Protein AF-A0A8B0STL9-F1 (afdb_monomer)

pLDDT: mean 75.71, std 19.75, range [30.77, 94.44]

Organism: Klebsiella pneumoniae (NCBI:txid573)

Foldseek 3Di:
DPPLVVLLVVVVVLVPDDPVQRAQEEEEEQDPVVQVSSVVSVGNYDYLVVVVVVCVVCVVVVHHDDRPRYDYDYDPVSVVSVVVVPVPDDPPPPPPDPDDDDDD

Structure (mmCIF, N/CA/C/O backbone):
data_AF-A0A8B0STL9-F1
#
_entry.id   AF-A0A8B0STL9-F1
#
loop_
_atom_site.group_PDB
_atom_site.id
_atom_site.type_symbol
_atom_site.label_atom_id
_atom_site.label_alt_id
_atom_site.label_comp_id
_atom_site.label_asym_id
_atom_site.label_entity_id
_atom_site.label_seq_id
_atom_site.pdbx_PDB_ins_code
_atom_site.Cartn_x
_atom_site.Cartn_y
_atom_site.Cartn_z
_atom_site.occupancy
_atom_site.B_iso_or_equiv
_atom_site.auth_seq_id
_atom_site.auth_comp_id
_atom_site.auth_asym_id
_atom_site.auth_atom_id
_atom_site.pdbx_PDB_model_num
ATOM 1 N N . MET A 1 1 ? 17.625 -6.386 -9.546 1.00 50.59 1 MET A N 1
ATOM 2 C CA . MET A 1 1 ? 16.624 -6.671 -10.598 1.00 50.59 1 MET A CA 1
ATOM 3 C C . MET A 1 1 ? 15.680 -7.740 -10.052 1.00 50.59 1 MET A C 1
ATOM 5 O O . MET A 1 1 ? 16.153 -8.837 -9.814 1.00 50.59 1 MET A O 1
ATOM 9 N N . GLY A 1 2 ? 14.420 -7.430 -9.715 1.00 60.22 2 GLY A N 1
ATOM 10 C CA . GLY A 1 2 ? 13.486 -8.451 -9.191 1.00 60.22 2 GLY A CA 1
ATOM 11 C C . GLY A 1 2 ? 12.233 -7.915 -8.487 1.00 60.22 2 GLY A C 1
ATOM 12 O O . GLY A 1 2 ? 11.130 -8.351 -8.804 1.00 60.22 2 GLY A O 1
ATOM 13 N N . LYS A 1 3 ? 12.377 -6.912 -7.605 1.00 69.00 3 LYS A N 1
ATOM 14 C CA . LYS A 1 3 ? 11.265 -6.371 -6.792 1.00 69.00 3 LYS A CA 1
ATOM 15 C C . LYS A 1 3 ? 10.128 -5.779 -7.643 1.00 69.00 3 LYS A C 1
ATOM 17 O O . LYS A 1 3 ? 8.965 -6.098 -7.426 1.00 69.00 3 LYS A O 1
ATOM 22 N 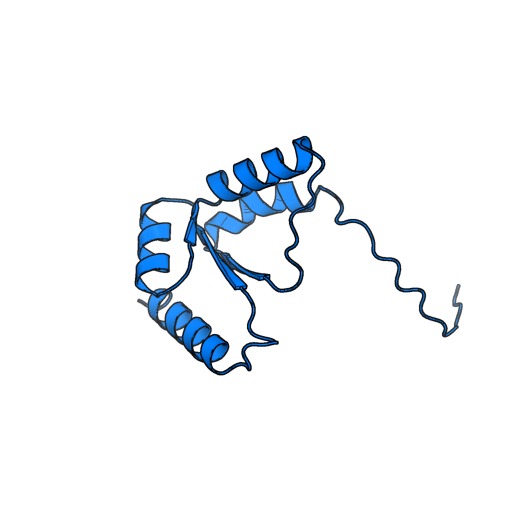N . THR A 1 4 ? 10.445 -4.991 -8.674 1.00 68.44 4 THR A N 1
ATOM 23 C CA . THR A 1 4 ? 9.435 -4.383 -9.565 1.00 68.44 4 THR A CA 1
ATOM 24 C C . THR A 1 4 ? 8.664 -5.423 -10.384 1.00 68.44 4 THR A C 1
ATOM 26 O O . THR A 1 4 ? 7.464 -5.277 -10.596 1.00 68.44 4 THR A O 1
ATOM 29 N N . THR A 1 5 ? 9.328 -6.496 -10.824 1.00 71.81 5 THR A N 1
ATOM 30 C CA . THR A 1 5 ? 8.689 -7.589 -11.576 1.00 71.81 5 THR A CA 1
ATOM 31 C C . THR A 1 5 ? 7.745 -8.391 -10.683 1.00 71.81 5 THR A C 1
ATOM 33 O O . THR A 1 5 ? 6.620 -8.679 -11.083 1.00 71.81 5 THR A O 1
ATOM 36 N N . GLN A 1 6 ? 8.166 -8.687 -9.451 1.00 75.38 6 GLN A N 1
ATOM 37 C CA . GLN A 1 6 ? 7.317 -9.339 -8.451 1.00 75.38 6 GLN A CA 1
ATOM 38 C C . GLN A 1 6 ? 6.098 -8.478 -8.107 1.00 75.38 6 GLN A C 1
ATOM 40 O O . GLN A 1 6 ? 4.982 -8.987 -8.060 1.00 75.38 6 GLN A O 1
ATOM 45 N N . LEU A 1 7 ? 6.288 -7.165 -7.956 1.00 78.38 7 LEU A N 1
ATOM 46 C CA . LEU A 1 7 ? 5.207 -6.235 -7.648 1.00 78.38 7 LEU A CA 1
ATOM 47 C C . LEU A 1 7 ? 4.139 -6.211 -8.750 1.00 78.38 7 LEU A C 1
ATOM 49 O O . LEU A 1 7 ? 2.949 -6.324 -8.468 1.00 78.38 7 LEU A O 1
ATOM 53 N N . ARG A 1 8 ? 4.563 -6.151 -10.018 1.00 80.38 8 ARG A N 1
ATOM 54 C CA . ARG A 1 8 ? 3.647 -6.210 -11.168 1.00 80.38 8 ARG A CA 1
ATOM 55 C C . ARG A 1 8 ? 2.905 -7.542 -11.256 1.00 80.38 8 ARG A C 1
ATOM 57 O O . ARG A 1 8 ? 1.722 -7.545 -11.591 1.00 80.38 8 ARG A O 1
ATOM 64 N N . ALA A 1 9 ? 3.568 -8.656 -10.944 1.00 83.00 9 ALA A N 1
ATOM 65 C CA . ALA A 1 9 ? 2.931 -9.970 -10.924 1.00 83.00 9 ALA A CA 1
ATOM 66 C C . ALA A 1 9 ? 1.836 -10.050 -9.848 1.00 83.00 9 ALA A C 1
ATOM 68 O O . ALA A 1 9 ? 0.734 -10.510 -10.135 1.00 83.00 9 ALA A O 1
ATOM 69 N N . VAL A 1 10 ? 2.100 -9.524 -8.646 1.00 84.31 10 VAL A N 1
ATOM 70 C CA . VAL A 1 10 ? 1.106 -9.449 -7.562 1.00 84.31 10 VAL A CA 1
ATOM 71 C C . VAL A 1 10 ? -0.086 -8.582 -7.971 1.00 84.31 10 VAL A C 1
ATOM 73 O O . VAL A 1 10 ? -1.226 -9.020 -7.844 1.00 84.31 10 VAL A O 1
ATOM 76 N N . MET A 1 11 ? 0.154 -7.394 -8.534 1.00 87.75 11 MET A N 1
ATOM 77 C CA . MET A 1 11 ? -0.929 -6.520 -9.004 1.00 87.75 11 MET A CA 1
ATOM 78 C C . MET A 1 11 ? -1.768 -7.166 -10.112 1.00 87.75 11 MET A C 1
ATOM 80 O O . MET A 1 11 ? -2.990 -7.035 -10.114 1.00 87.75 11 MET A O 1
ATOM 84 N N . SER A 1 12 ? -1.124 -7.908 -11.014 1.00 85.25 12 SER A N 1
ATOM 85 C CA . SER A 1 12 ? -1.812 -8.644 -12.080 1.00 85.25 12 SER A CA 1
ATOM 86 C C . SER A 1 12 ? -2.640 -9.807 -11.533 1.00 85.25 12 SER A C 1
ATOM 88 O O . SER A 1 12 ? -3.727 -10.065 -12.024 1.00 85.25 12 SER A O 1
ATOM 90 N N . ALA A 1 13 ? -2.171 -10.503 -10.496 1.00 86.56 13 ALA A N 1
ATOM 91 C CA . ALA A 1 13 ? -2.959 -11.553 -9.854 1.00 86.56 13 ALA A CA 1
ATOM 92 C C . ALA A 1 13 ? -4.200 -10.982 -9.147 1.00 86.56 13 ALA A C 1
ATOM 94 O O . ALA A 1 13 ? -5.275 -11.573 -9.197 1.00 86.56 13 ALA A O 1
ATOM 95 N N . ILE A 1 14 ? -4.071 -9.806 -8.527 1.00 88.25 14 ILE A N 1
ATOM 96 C CA . ILE A 1 14 ? -5.174 -9.128 -7.835 1.00 88.25 14 ILE A CA 1
ATOM 97 C C . ILE A 1 14 ? -6.240 -8.636 -8.818 1.00 88.25 14 ILE A C 1
ATOM 99 O O . ILE A 1 14 ? -7.429 -8.709 -8.511 1.00 88.25 14 ILE A O 1
ATOM 103 N N . SER A 1 15 ? -5.853 -8.166 -10.008 1.00 85.94 15 SER A N 1
ATOM 104 C CA . SER A 1 15 ? -6.823 -7.708 -11.010 1.00 85.94 15 SER A CA 1
ATOM 105 C C . SER A 1 15 ? -7.701 -8.835 -11.565 1.00 85.94 15 SER A C 1
ATOM 107 O O . SER A 1 15 ? -8.810 -8.557 -12.017 1.00 85.94 15 SER A O 1
ATOM 109 N N . LEU A 1 16 ? -7.256 -10.093 -11.472 1.00 90.50 16 LEU A N 1
ATOM 110 C CA . LEU A 1 16 ? -8.038 -11.273 -11.860 1.00 90.50 16 LEU A CA 1
ATOM 111 C C . LEU A 1 16 ? -9.130 -11.642 -10.844 1.00 90.50 16 LEU A C 1
ATOM 113 O O . LEU A 1 16 ? -10.003 -12.447 -11.164 1.00 90.50 16 LEU A O 1
ATOM 117 N N . LEU A 1 17 ? -9.095 -11.082 -9.630 1.00 89.12 17 LEU A N 1
ATOM 118 C CA . LEU A 1 17 ? -10.141 -11.311 -8.635 1.00 89.12 17 LEU A CA 1
ATOM 119 C C . LEU A 1 17 ? -11.440 -10.577 -9.025 1.00 89.12 17 LEU A C 1
ATOM 121 O O . LEU A 1 17 ? -11.365 -9.460 -9.562 1.00 89.12 17 LEU A O 1
ATOM 125 N N . PRO A 1 18 ? -12.617 -11.158 -8.707 1.00 91.75 18 PRO A N 1
ATOM 126 C CA . PRO A 1 18 ? -13.901 -10.465 -8.794 1.00 91.75 18 PRO A CA 1
ATOM 127 C C . PRO A 1 18 ? -13.865 -9.145 -8.029 1.00 91.75 18 PRO A C 1
ATOM 129 O O . PRO A 1 18 ? -13.264 -9.079 -6.950 1.00 91.75 18 PRO A O 1
ATOM 132 N N . GLU A 1 19 ? -14.509 -8.108 -8.564 1.00 87.88 19 GLU A N 1
ATOM 133 C CA . GLU A 1 19 ? -14.443 -6.754 -7.999 1.00 87.88 19 GLU A CA 1
ATOM 134 C C . GLU A 1 19 ? -14.914 -6.711 -6.544 1.00 87.88 19 GLU A C 1
ATOM 136 O O . GLU A 1 19 ? -14.316 -6.019 -5.724 1.00 87.88 19 GLU A O 1
ATOM 141 N N . GLU A 1 20 ? -15.909 -7.529 -6.200 1.00 87.94 20 GLU A N 1
ATOM 142 C CA . GLU A 1 20 ? -16.505 -7.629 -4.865 1.00 87.94 20 GLU A CA 1
ATOM 143 C C . GLU A 1 20 ? -15.523 -8.161 -3.813 1.00 87.94 20 GLU A C 1
ATOM 145 O O . GLU A 1 20 ? -15.695 -7.935 -2.617 1.00 87.94 20 GLU A O 1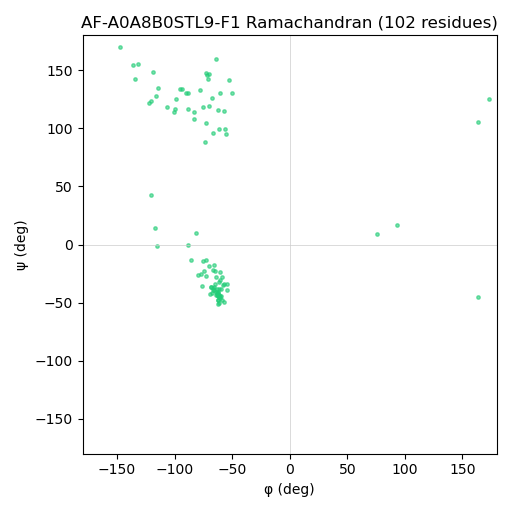
ATOM 150 N N . THR A 1 21 ? -14.494 -8.883 -4.257 1.00 87.94 21 THR A N 1
ATOM 151 C CA . THR A 1 21 ? -13.478 -9.513 -3.398 1.00 87.94 21 THR A CA 1
ATOM 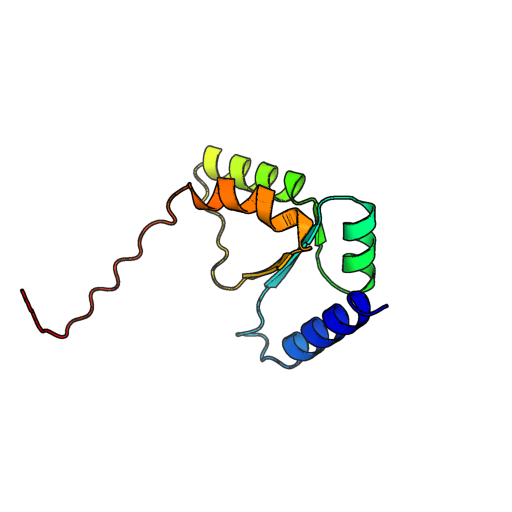152 C C . THR A 1 21 ? -12.088 -8.927 -3.601 1.00 87.94 21 THR A C 1
ATOM 154 O O . THR A 1 21 ? -11.139 -9.343 -2.936 1.00 87.94 21 THR A O 1
ATOM 157 N N . ARG A 1 22 ? -11.945 -7.968 -4.523 1.00 92.00 22 ARG A N 1
ATOM 158 C CA . ARG A 1 22 ? -10.655 -7.381 -4.859 1.00 92.00 22 ARG A CA 1
ATOM 159 C C . ARG A 1 22 ? -10.182 -6.529 -3.675 1.00 92.00 22 ARG A C 1
ATOM 161 O O . ARG A 1 22 ? -10.873 -5.579 -3.298 1.00 92.00 22 ARG A O 1
ATOM 168 N N . PRO A 1 23 ? -9.027 -6.838 -3.062 1.00 92.06 23 PRO A N 1
ATOM 169 C CA . PRO A 1 23 ? -8.514 -6.036 -1.968 1.00 92.06 23 PRO A CA 1
ATOM 170 C C . PRO A 1 23 ? -8.048 -4.678 -2.478 1.00 92.06 23 PRO A C 1
ATOM 172 O O . PRO A 1 23 ? -7.472 -4.554 -3.563 1.00 92.06 23 PRO A O 1
ATOM 175 N N . ARG A 1 24 ? -8.214 -3.654 -1.643 1.00 90.56 24 ARG A N 1
ATOM 176 C CA . ARG A 1 24 ? -7.497 -2.396 -1.826 1.00 90.56 24 ARG A CA 1
ATOM 177 C C . ARG A 1 24 ? -6.015 -2.652 -1.574 1.00 90.56 24 ARG A C 1
ATOM 179 O O . ARG A 1 24 ? -5.655 -3.136 -0.506 1.00 90.56 24 ARG A O 1
ATOM 186 N N . VAL A 1 25 ? -5.152 -2.297 -2.518 1.00 91.94 25 VAL A N 1
ATOM 187 C CA . VAL A 1 25 ? -3.702 -2.459 -2.354 1.00 91.94 25 VAL A CA 1
ATOM 188 C C . VAL A 1 25 ? -3.076 -1.133 -1.944 1.00 91.94 25 VAL A C 1
ATOM 190 O O . VAL A 1 25 ? -3.251 -0.144 -2.649 1.00 91.94 25 VAL A O 1
ATOM 193 N N . ILE A 1 26 ? -2.343 -1.115 -0.828 1.00 92.12 26 ILE A N 1
ATOM 194 C CA . ILE A 1 26 ? -1.612 0.066 -0.346 1.00 92.12 26 ILE A CA 1
ATOM 195 C C . ILE A 1 26 ? -0.127 -0.269 -0.207 1.00 92.12 26 ILE A C 1
ATOM 197 O O . ILE A 1 26 ? 0.252 -1.162 0.550 1.00 92.12 26 ILE A O 1
ATOM 201 N N . GLY A 1 27 ? 0.726 0.469 -0.913 1.00 92.31 27 GLY A N 1
ATOM 202 C CA . GLY A 1 27 ? 2.178 0.380 -0.798 1.00 92.31 27 GLY A CA 1
ATOM 203 C C . GLY A 1 27 ? 2.734 1.302 0.286 1.00 92.31 27 GLY A C 1
ATOM 204 O O . GLY A 1 27 ? 2.434 2.495 0.296 1.00 92.31 27 GLY A O 1
ATOM 205 N N . LEU A 1 28 ? 3.577 0.776 1.173 1.00 92.25 28 LEU A N 1
ATOM 206 C CA . LEU A 1 28 ? 4.294 1.552 2.183 1.00 92.25 28 LEU A CA 1
ATOM 207 C C . LEU A 1 28 ? 5.800 1.377 1.999 1.00 92.25 28 LEU A C 1
ATOM 209 O O . LEU A 1 28 ? 6.329 0.263 2.019 1.00 92.25 28 LEU A O 1
ATOM 213 N N . ALA A 1 29 ? 6.480 2.504 1.822 1.00 90.44 29 ALA A N 1
ATOM 214 C CA . ALA A 1 29 ? 7.915 2.551 1.599 1.00 90.44 29 ALA A CA 1
ATOM 215 C C . ALA A 1 29 ? 8.586 3.594 2.509 1.00 90.44 29 ALA A C 1
ATOM 217 O O . ALA A 1 29 ? 7.949 4.573 2.910 1.00 90.44 29 ALA A O 1
ATOM 218 N N . PRO A 1 30 ? 9.885 3.451 2.827 1.00 88.00 30 PRO A N 1
ATOM 219 C CA . PRO A 1 30 ? 10.557 4.359 3.759 1.00 88.00 30 PRO A CA 1
ATOM 220 C C . PRO A 1 30 ? 10.852 5.737 3.144 1.00 88.00 30 PRO A C 1
ATOM 222 O O . PRO A 1 30 ? 11.044 6.708 3.870 1.00 88.00 30 PRO A O 1
ATOM 225 N N . THR A 1 31 ? 10.923 5.839 1.810 1.00 89.25 31 THR A N 1
ATOM 226 C CA . THR A 1 31 ? 11.378 7.042 1.098 1.00 89.25 31 THR A CA 1
ATOM 227 C C . THR A 1 31 ? 10.492 7.369 -0.096 1.00 89.25 31 THR A C 1
ATOM 229 O O . THR A 1 31 ? 9.916 6.478 -0.716 1.00 89.25 31 THR A O 1
ATOM 232 N N . HIS A 1 32 ? 10.453 8.647 -0.484 1.00 92.31 32 HIS A N 1
ATOM 233 C CA . HIS A 1 32 ? 9.744 9.110 -1.683 1.00 92.31 32 HIS A CA 1
ATOM 234 C C . HIS A 1 32 ? 10.222 8.423 -2.968 1.00 92.31 32 HIS A C 1
ATOM 236 O O . HIS A 1 32 ? 9.420 8.154 -3.856 1.00 92.31 32 HIS A O 1
ATOM 242 N N . ARG A 1 33 ? 11.516 8.088 -3.057 1.00 90.69 33 ARG A N 1
ATOM 243 C CA . ARG A 1 33 ? 12.058 7.343 -4.199 1.00 90.69 33 ARG A CA 1
ATOM 244 C C . ARG A 1 33 ? 11.427 5.954 -4.303 1.00 90.69 33 ARG A C 1
ATOM 246 O O . ARG A 1 33 ? 10.919 5.603 -5.361 1.00 90.69 33 ARG A O 1
ATOM 253 N N . ALA A 1 34 ? 11.426 5.194 -3.209 1.00 87.62 34 ALA A N 1
ATOM 254 C CA . ALA A 1 34 ? 10.827 3.861 -3.181 1.00 87.62 34 ALA A CA 1
ATOM 255 C C . ALA A 1 34 ? 9.300 3.913 -3.386 1.00 87.62 34 ALA A C 1
ATOM 257 O O . ALA A 1 34 ? 8.746 3.059 -4.073 1.00 87.62 34 ALA A O 1
ATOM 258 N N . VAL A 1 35 ? 8.628 4.960 -2.888 1.00 92.06 35 VAL A N 1
ATOM 259 C CA . VAL A 1 35 ? 7.221 5.242 -3.229 1.00 92.06 35 VAL A CA 1
ATOM 260 C C . VAL A 1 35 ? 7.043 5.392 -4.742 1.00 92.06 35 VAL A C 1
ATOM 262 O O . VAL A 1 35 ? 6.182 4.730 -5.314 1.00 92.06 35 VAL A O 1
ATOM 265 N N . GLY A 1 36 ? 7.879 6.200 -5.401 1.00 92.50 36 GLY A N 1
ATOM 266 C CA . GLY A 1 36 ? 7.834 6.380 -6.854 1.00 92.50 36 GLY A CA 1
ATOM 267 C C . GLY A 1 36 ? 8.057 5.075 -7.627 1.00 92.50 36 GLY A C 1
ATOM 268 O O . GLY A 1 36 ? 7.373 4.812 -8.615 1.00 92.50 36 GLY A O 1
ATOM 269 N N . GLU A 1 37 ? 8.949 4.206 -7.147 1.00 89.44 37 GLU A N 1
ATOM 270 C CA . GLU A 1 37 ? 9.166 2.878 -7.733 1.00 89.44 37 GLU A CA 1
ATOM 271 C C . GLU A 1 37 ? 7.909 1.996 -7.630 1.00 89.44 37 GLU A C 1
ATOM 273 O O . GLU A 1 37 ? 7.517 1.371 -8.618 1.00 89.44 37 GLU A O 1
ATOM 278 N N . MET A 1 38 ? 7.223 1.991 -6.483 1.00 89.81 38 MET A N 1
ATOM 279 C CA . MET A 1 38 ? 5.969 1.247 -6.302 1.00 89.81 38 MET A CA 1
ATOM 280 C C . MET A 1 38 ? 4.821 1.814 -7.148 1.00 89.81 38 MET A C 1
ATOM 282 O O . MET A 1 38 ? 4.086 1.054 -7.781 1.00 89.81 38 MET A O 1
ATOM 286 N N . GLN A 1 39 ? 4.703 3.141 -7.226 1.00 92.44 39 GLN A N 1
ATOM 287 C CA . GLN A 1 39 ? 3.708 3.817 -8.065 1.00 92.44 39 GLN A CA 1
ATOM 288 C C . GLN A 1 39 ? 3.923 3.510 -9.548 1.00 92.44 39 GLN A C 1
ATOM 290 O O . GLN A 1 39 ? 2.970 3.206 -10.261 1.00 92.44 39 GLN A O 1
ATOM 295 N N . SER A 1 40 ? 5.179 3.479 -10.008 1.00 89.69 40 SER A N 1
ATOM 296 C CA . SER A 1 40 ? 5.507 3.095 -11.388 1.00 89.69 40 SER A CA 1
ATOM 297 C C . SER A 1 40 ? 5.073 1.662 -11.737 1.00 89.69 40 SER A C 1
ATOM 299 O O . SER A 1 40 ? 4.854 1.338 -12.908 1.00 89.69 40 SER A O 1
ATOM 301 N N . ALA A 1 41 ? 4.926 0.797 -10.727 1.00 86.62 41 ALA A N 1
ATOM 302 C CA . ALA A 1 41 ? 4.427 -0.568 -10.860 1.00 86.62 41 ALA A CA 1
ATOM 303 C C . ALA A 1 41 ? 2.895 -0.684 -10.746 1.00 86.62 41 ALA A C 1
ATOM 305 O O . ALA A 1 41 ? 2.376 -1.790 -10.889 1.00 86.62 41 ALA A O 1
ATOM 306 N N . GLY A 1 42 ? 2.181 0.428 -10.536 1.00 88.19 42 GLY A N 1
ATOM 307 C CA . GLY A 1 42 ? 0.718 0.479 -10.457 1.00 88.19 42 GLY A CA 1
ATOM 308 C C . GLY A 1 42 ? 0.141 0.360 -9.045 1.00 88.19 42 GLY A C 1
ATOM 309 O O . GLY A 1 42 ? -1.041 0.067 -8.905 1.00 88.19 42 GLY A O 1
ATOM 310 N N . VAL A 1 43 ? 0.949 0.557 -7.999 1.00 90.38 43 VAL A N 1
ATOM 311 C CA . VAL A 1 43 ? 0.497 0.491 -6.600 1.00 90.38 43 VAL A CA 1
ATOM 312 C C . VAL A 1 43 ? 0.158 1.889 -6.073 1.00 90.38 43 VAL A C 1
ATOM 314 O O . VAL A 1 43 ? 0.966 2.806 -6.219 1.00 90.38 43 VAL A O 1
ATOM 317 N N . ASP A 1 44 ? -0.986 2.049 -5.394 1.00 92.94 44 ASP A N 1
ATOM 318 C CA . ASP A 1 44 ? -1.266 3.234 -4.560 1.00 92.94 44 ASP A CA 1
ATOM 319 C C . ASP A 1 44 ? -0.303 3.227 -3.367 1.00 92.94 44 ASP A C 1
ATOM 321 O O . ASP A 1 44 ? -0.517 2.512 -2.388 1.00 92.94 44 ASP A O 1
ATOM 325 N N . ALA A 1 45 ? 0.810 3.954 -3.479 1.00 93.25 45 ALA A N 1
ATOM 326 C CA . ALA A 1 45 ? 1.879 3.935 -2.488 1.00 93.25 45 ALA A CA 1
ATOM 327 C C . ALA A 1 45 ? 2.123 5.301 -1.842 1.00 93.25 45 ALA A C 1
ATOM 329 O O . ALA A 1 45 ? 1.980 6.349 -2.477 1.00 93.25 45 ALA A O 1
ATOM 330 N N . ARG A 1 46 ? 2.550 5.272 -0.576 1.00 94.44 46 ARG A N 1
ATOM 331 C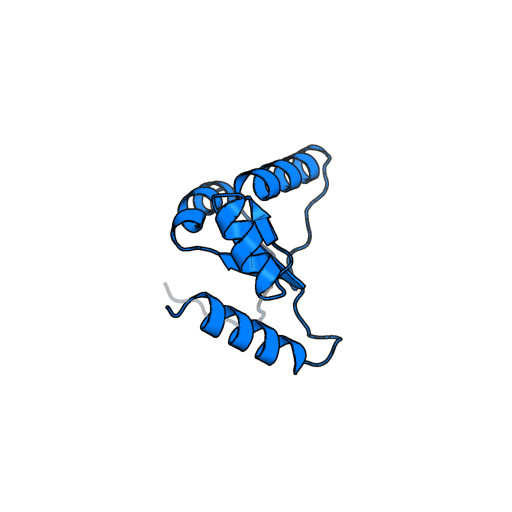 CA . ARG A 1 46 ? 2.928 6.442 0.232 1.00 94.44 46 ARG A CA 1
ATOM 332 C C . ARG A 1 46 ? 4.044 6.097 1.214 1.00 94.44 46 ARG A C 1
ATOM 334 O O . ARG A 1 46 ? 4.395 4.930 1.389 1.00 94.44 46 ARG A O 1
ATOM 341 N N . THR A 1 47 ? 4.623 7.108 1.861 1.00 92.94 47 THR A N 1
ATOM 342 C CA . THR A 1 47 ? 5.667 6.836 2.856 1.00 92.94 47 THR A CA 1
ATOM 343 C C . THR A 1 47 ? 5.058 6.209 4.106 1.00 92.94 47 THR A C 1
ATOM 345 O O . THR A 1 47 ? 3.981 6.623 4.543 1.00 92.94 47 THR A O 1
ATOM 348 N N . THR A 1 48 ? 5.757 5.255 4.725 1.00 91.12 48 THR A N 1
ATOM 349 C CA . THR A 1 48 ? 5.312 4.614 5.976 1.00 91.12 48 THR A CA 1
ATOM 350 C C . THR A 1 48 ? 5.022 5.656 7.062 1.00 91.12 48 THR A C 1
ATOM 352 O O . THR A 1 48 ? 4.016 5.559 7.757 1.00 91.12 48 THR A O 1
ATOM 355 N N . ALA A 1 49 ? 5.840 6.711 7.147 1.00 89.50 49 ALA A N 1
ATOM 356 C CA . ALA A 1 49 ? 5.641 7.814 8.087 1.00 89.50 49 ALA A CA 1
ATOM 357 C C . ALA A 1 49 ? 4.328 8.581 7.843 1.00 89.50 49 ALA A C 1
ATOM 359 O O . ALA A 1 49 ? 3.575 8.800 8.789 1.00 89.50 49 ALA A O 1
ATOM 360 N N 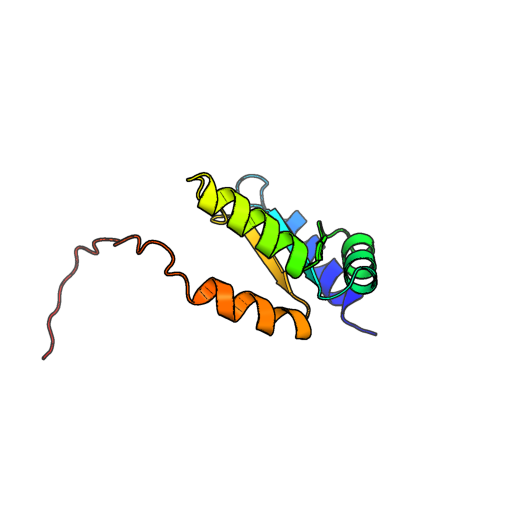. SER A 1 50 ? 4.029 8.949 6.589 1.00 91.62 50 SER A N 1
ATOM 361 C CA . SER A 1 50 ? 2.779 9.656 6.258 1.00 91.62 50 SER A CA 1
ATOM 362 C C . SER A 1 50 ? 1.544 8.815 6.577 1.00 91.62 50 SER A C 1
ATOM 364 O O . SER A 1 50 ? 0.614 9.301 7.209 1.00 91.62 50 SER A O 1
ATOM 366 N N . PHE A 1 51 ? 1.570 7.521 6.244 1.00 92.19 51 PHE A N 1
ATOM 367 C CA . PHE A 1 51 ? 0.465 6.612 6.537 1.00 92.19 51 PHE A CA 1
ATOM 368 C C . PHE A 1 51 ? 0.187 6.493 8.039 1.00 92.19 51 PHE A C 1
ATOM 370 O O . PHE A 1 51 ? -0.967 6.565 8.465 1.00 92.19 51 PHE A O 1
ATOM 377 N N . LEU A 1 52 ? 1.238 6.319 8.845 1.00 90.00 52 LEU A N 1
ATOM 378 C CA . LEU A 1 52 ? 1.107 6.234 10.298 1.00 90.00 52 LEU A CA 1
ATOM 379 C C . LEU A 1 52 ? 0.579 7.545 10.883 1.00 90.00 52 LEU A C 1
ATOM 381 O O . LEU A 1 52 ? -0.292 7.509 11.750 1.00 90.00 52 LEU A O 1
ATOM 385 N N . HIS A 1 53 ? 1.059 8.687 10.387 1.00 90.31 53 HIS A N 1
ATOM 386 C CA . HIS A 1 53 ? 0.588 10.000 10.817 1.00 90.31 53 HIS A CA 1
ATOM 387 C C . HIS A 1 53 ? -0.909 10.192 10.531 1.00 90.31 53 HIS A C 1
ATOM 389 O O . HIS A 1 53 ? -1.670 10.493 11.451 1.00 90.31 53 HIS A O 1
ATOM 395 N N . ASP A 1 54 ? -1.351 9.924 9.300 1.00 90.06 54 ASP A N 1
ATOM 396 C CA . ASP A 1 54 ? -2.759 10.030 8.899 1.00 90.06 54 ASP A CA 1
ATOM 397 C C . ASP A 1 54 ? -3.651 9.095 9.732 1.00 90.06 54 ASP A C 1
ATOM 399 O O . ASP A 1 54 ? -4.697 9.492 10.246 1.00 90.06 54 ASP A O 1
ATOM 403 N N . THR A 1 55 ? -3.209 7.849 9.928 1.00 87.44 55 THR A N 1
ATOM 404 C CA . THR A 1 55 ? -3.930 6.836 10.717 1.00 87.44 55 THR A CA 1
ATOM 405 C C . THR A 1 55 ? -4.065 7.264 12.182 1.00 87.44 55 THR A C 1
ATOM 407 O O . THR A 1 55 ? -5.134 7.112 12.776 1.00 87.44 55 THR A O 1
ATOM 410 N N . GLN A 1 56 ? -3.011 7.838 12.770 1.00 87.31 56 GLN A N 1
ATOM 411 C CA . GLN A 1 56 ? -3.044 8.369 14.136 1.00 87.31 56 GLN A CA 1
ATOM 412 C C . GLN A 1 56 ? -3.982 9.571 14.267 1.00 87.31 56 GLN A C 1
ATOM 414 O O . GLN A 1 56 ? -4.682 9.681 15.273 1.00 87.31 56 GLN A O 1
ATOM 419 N N . LEU A 1 57 ? -4.024 10.461 13.270 1.00 90.00 57 LEU A N 1
ATOM 420 C CA . LEU A 1 57 ? -4.965 11.583 13.256 1.00 90.00 57 LEU A CA 1
ATOM 421 C C . LEU A 1 57 ? -6.418 11.093 13.236 1.00 90.00 57 LEU A C 1
ATOM 423 O O . LEU A 1 57 ? -7.231 11.583 14.018 1.00 90.00 57 LEU A O 1
ATOM 427 N N . LEU A 1 58 ? -6.733 10.087 12.414 1.00 86.81 58 LEU A N 1
ATOM 428 C CA . LEU A 1 58 ? -8.067 9.475 12.376 1.00 86.81 58 LEU A CA 1
ATOM 429 C C . LEU A 1 58 ? -8.453 8.896 13.745 1.00 86.81 58 LEU A C 1
ATOM 431 O O . LEU A 1 58 ? -9.522 9.218 14.261 1.00 86.81 58 LEU A O 1
ATOM 435 N N . GLN A 1 59 ? -7.550 8.140 14.379 1.00 84.81 59 GLN A N 1
ATOM 436 C CA . GLN A 1 59 ? -7.780 7.572 15.714 1.00 84.81 59 GLN A CA 1
ATOM 437 C C . GLN A 1 59 ? -8.001 8.647 16.784 1.00 84.81 59 GLN A C 1
ATOM 439 O O . GLN A 1 59 ? -8.921 8.528 17.592 1.00 84.81 59 GLN A O 1
ATOM 444 N N . ARG A 1 60 ? -7.202 9.723 16.776 1.00 87.38 60 ARG A N 1
ATOM 445 C CA . ARG A 1 60 ? -7.371 10.861 17.700 1.00 87.38 60 ARG A CA 1
ATOM 446 C C . ARG A 1 60 ? -8.715 11.560 17.523 1.00 87.38 60 ARG A C 1
ATOM 448 O O . ARG A 1 60 ? -9.289 12.019 18.504 1.00 87.38 60 ARG A O 1
ATOM 455 N N . ASN A 1 61 ? -9.233 11.584 16.301 1.00 90.88 61 ASN A N 1
ATOM 456 C CA . ASN A 1 61 ? -10.547 12.134 15.983 1.00 90.88 61 ASN A CA 1
ATOM 457 C C . ASN A 1 61 ? -11.697 11.147 16.272 1.00 90.88 61 ASN A C 1
ATOM 459 O O . ASN A 1 61 ? -12.829 11.388 15.858 1.00 90.88 61 ASN A O 1
ATOM 463 N N . GLY A 1 62 ? -11.425 10.026 16.952 1.00 90.38 62 GLY A N 1
ATOM 464 C CA . GLY A 1 62 ? -12.416 9.000 17.286 1.00 90.38 62 GLY A CA 1
ATOM 465 C C . GLY A 1 62 ? -12.813 8.100 16.113 1.00 90.38 62 GLY A C 1
ATOM 466 O O . GLY A 1 62 ? -13.748 7.312 16.237 1.00 90.38 62 GLY A O 1
ATOM 467 N N . GLN A 1 63 ? -12.122 8.193 14.974 1.00 88.88 63 GLN A N 1
ATOM 468 C CA . GLN A 1 63 ? -12.369 7.354 13.806 1.00 88.88 63 GLN A CA 1
ATOM 469 C C . GLN A 1 63 ? -11.450 6.133 13.839 1.00 88.88 63 GLN A C 1
ATOM 471 O O . GLN A 1 63 ? -10.247 6.245 14.060 1.00 88.88 63 GLN A O 1
ATOM 476 N N . THR A 1 64 ? -12.003 4.949 13.587 1.00 84.44 64 THR A N 1
ATOM 477 C CA . THR A 1 64 ? -11.197 3.735 13.404 1.00 84.44 64 THR A CA 1
ATOM 478 C C . THR A 1 64 ? -11.076 3.462 11.910 1.00 84.44 64 THR A C 1
ATOM 480 O O . THR A 1 64 ? -12.097 3.185 11.279 1.00 84.44 64 THR A O 1
ATOM 483 N N . PRO A 1 65 ? -9.871 3.550 11.326 1.00 84.25 65 PRO A N 1
ATOM 484 C CA . PRO A 1 65 ? -9.673 3.219 9.922 1.00 84.25 65 PRO A CA 1
ATOM 485 C C . PRO A 1 65 ? -10.048 1.755 9.657 1.00 84.25 65 PRO A C 1
ATOM 487 O O . PRO A 1 65 ? -9.605 0.860 10.379 1.00 84.25 65 PRO A O 1
ATOM 490 N N . ASP A 1 66 ? -10.864 1.510 8.632 1.00 86.12 66 ASP A N 1
ATOM 491 C CA . ASP A 1 66 ? -11.223 0.155 8.211 1.00 86.12 66 ASP A CA 1
ATOM 492 C C . ASP A 1 66 ? -10.205 -0.373 7.194 1.00 86.12 66 ASP A C 1
ATOM 494 O O . ASP A 1 66 ? -10.057 0.163 6.094 1.00 86.12 66 ASP A O 1
ATOM 498 N N . PHE A 1 67 ? -9.509 -1.442 7.576 1.00 87.25 67 PHE A N 1
ATOM 499 C CA . PHE A 1 67 ? -8.527 -2.136 6.742 1.00 87.25 67 PHE A CA 1
ATOM 500 C C . PHE A 1 67 ? -8.927 -3.588 6.436 1.00 87.25 67 PHE A C 1
ATOM 502 O O . PHE A 1 67 ? -8.096 -4.370 5.980 1.00 87.25 67 PHE A O 1
ATOM 509 N N . SER A 1 68 ? -10.186 -3.970 6.677 1.00 85.19 68 SER A N 1
ATOM 510 C CA . SER A 1 68 ? -10.663 -5.359 6.579 1.00 85.19 68 SER A CA 1
ATOM 511 C C . SER A 1 68 ? -10.493 -6.004 5.196 1.00 85.19 68 SER A C 1
ATOM 513 O O . SER A 1 68 ? -10.297 -7.214 5.119 1.00 85.19 68 SER A O 1
ATOM 515 N N . ASN A 1 69 ? -10.502 -5.209 4.121 1.00 90.19 69 ASN A N 1
ATOM 516 C CA . ASN A 1 69 ? -10.218 -5.647 2.750 1.00 90.19 69 ASN A CA 1
ATOM 517 C C . ASN A 1 69 ? -9.013 -4.897 2.145 1.00 90.19 69 ASN A C 1
ATOM 519 O O . ASN A 1 69 ? -9.061 -4.412 1.014 1.00 90.19 69 ASN A O 1
ATOM 523 N N . THR A 1 70 ? -7.947 -4.717 2.933 1.00 89.75 70 THR A N 1
ATOM 524 C CA . THR A 1 70 ? -6.721 -4.032 2.494 1.00 89.75 70 THR A CA 1
ATOM 525 C C . THR A 1 70 ? -5.522 -4.974 2.498 1.00 89.75 70 THR A C 1
ATOM 527 O O . THR A 1 70 ? -5.207 -5.589 3.514 1.00 89.75 70 THR A O 1
ATOM 530 N N . LEU A 1 71 ? -4.815 -5.040 1.370 1.00 90.19 71 LEU A N 1
ATOM 531 C CA . LEU A 1 71 ? -3.512 -5.682 1.251 1.00 90.19 71 LEU A CA 1
ATOM 532 C C . LEU A 1 71 ? -2.413 -4.619 1.311 1.00 90.19 71 LEU A C 1
ATOM 534 O O . LEU A 1 71 ? -2.306 -3.769 0.426 1.00 90.19 71 LEU A O 1
ATOM 538 N N . PHE A 1 72 ? -1.568 -4.695 2.337 1.00 89.56 72 PHE A N 1
ATOM 539 C CA . PHE A 1 72 ? -0.397 -3.833 2.455 1.00 89.56 72 PHE A CA 1
ATOM 540 C C . PHE A 1 72 ? 0.824 -4.469 1.794 1.00 89.56 72 PHE A C 1
ATOM 542 O O . PHE A 1 72 ? 1.164 -5.618 2.069 1.00 89.56 72 PHE A O 1
ATOM 549 N N . LEU A 1 73 ? 1.507 -3.696 0.953 1.00 87.94 73 LEU A N 1
ATOM 550 C CA . LEU A 1 73 ? 2.782 -4.060 0.344 1.00 87.94 73 LEU A CA 1
ATOM 551 C C . LEU A 1 73 ? 3.881 -3.241 1.012 1.00 87.94 73 LEU A C 1
ATOM 553 O O . LEU A 1 73 ? 3.853 -2.015 0.960 1.00 87.94 73 LEU A O 1
ATOM 557 N N . LEU A 1 74 ? 4.829 -3.914 1.658 1.00 84.50 74 LEU A N 1
ATOM 558 C CA . LEU A 1 74 ? 5.878 -3.278 2.452 1.00 84.50 74 LEU A CA 1
ATOM 559 C C . LEU A 1 74 ? 7.238 -3.530 1.808 1.00 84.50 74 LEU A C 1
ATOM 561 O O . LEU A 1 74 ? 7.548 -4.669 1.459 1.0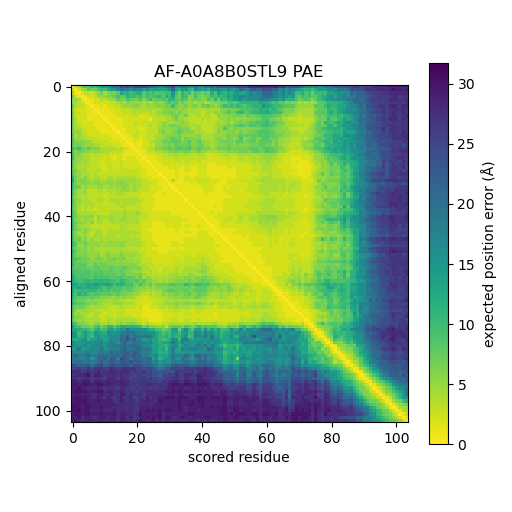0 84.50 74 LEU A O 1
ATOM 565 N N . ASP A 1 75 ? 8.075 -2.499 1.707 1.00 74.50 75 ASP A N 1
ATOM 566 C CA . ASP A 1 75 ? 9.515 -2.733 1.554 1.00 74.50 75 ASP A CA 1
ATOM 567 C C . ASP A 1 75 ? 10.104 -3.224 2.891 1.00 74.50 75 ASP A C 1
ATOM 569 O O . ASP A 1 75 ? 9.634 -2.829 3.958 1.00 74.50 75 ASP A O 1
ATOM 573 N N . GLU A 1 76 ? 11.130 -4.079 2.857 1.00 64.38 76 GLU A N 1
ATOM 574 C CA . GLU A 1 76 ? 11.673 -4.790 4.036 1.00 64.38 76 GLU A CA 1
ATOM 575 C C . GLU A 1 76 ? 12.073 -3.836 5.177 1.00 64.38 76 GLU A C 1
ATOM 577 O O . GLU A 1 76 ? 11.870 -4.125 6.355 1.00 64.38 76 GLU A O 1
ATOM 582 N N . SER A 1 77 ? 12.562 -2.648 4.821 1.00 60.81 77 SER A N 1
ATOM 583 C CA . SER A 1 77 ? 12.927 -1.566 5.743 1.00 60.81 77 SER A CA 1
ATOM 584 C C . SER A 1 77 ? 11.729 -0.885 6.431 1.00 60.81 77 SER A C 1
ATOM 586 O O . SER A 1 77 ? 11.889 -0.238 7.465 1.00 60.81 77 SER A O 1
ATOM 588 N N . SER A 1 78 ? 10.515 -1.038 5.893 1.00 57.91 78 SER A N 1
ATOM 589 C CA . SER A 1 78 ? 9.278 -0.425 6.402 1.00 57.91 78 SER A CA 1
ATOM 590 C C . SER A 1 78 ? 8.585 -1.238 7.497 1.00 57.91 78 SER A C 1
ATOM 592 O O . SER A 1 78 ? 7.721 -0.698 8.188 1.00 57.91 78 SER A O 1
ATOM 594 N N . MET A 1 79 ? 8.970 -2.503 7.711 1.00 58.47 79 MET A N 1
ATOM 595 C CA . MET A 1 79 ? 8.388 -3.347 8.767 1.00 58.47 79 MET A CA 1
ATOM 596 C C . MET A 1 79 ? 8.669 -2.824 10.184 1.00 58.47 79 MET A C 1
ATOM 598 O O . MET A 1 79 ? 7.859 -3.032 11.085 1.00 58.47 79 MET A O 1
ATOM 602 N N . VAL A 1 80 ? 9.777 -2.102 10.383 1.00 58.31 80 VAL A N 1
ATOM 603 C CA . VAL A 1 80 ? 10.168 -1.570 11.701 1.00 58.31 80 VAL A CA 1
ATOM 604 C C . VAL A 1 80 ? 9.185 -0.501 12.192 1.00 58.31 80 VAL A C 1
ATOM 606 O O . VAL A 1 80 ? 8.814 -0.507 13.359 1.00 58.31 80 VAL A O 1
ATOM 609 N N . GLY A 1 81 ? 8.686 0.367 11.303 1.00 56.53 81 GLY A N 1
ATOM 610 C CA . GLY A 1 81 ? 7.726 1.416 11.674 1.00 56.53 81 GLY A CA 1
ATOM 611 C C . GLY A 1 81 ? 6.314 0.898 11.979 1.00 56.53 81 GLY A C 1
ATOM 612 O O . GLY A 1 81 ? 5.587 1.503 12.761 1.00 56.53 81 GLY A O 1
ATOM 613 N N . LEU A 1 82 ? 5.918 -0.239 11.396 1.00 56.84 82 LEU A N 1
ATOM 614 C CA . LEU A 1 82 ? 4.604 -0.860 11.623 1.00 56.84 82 LEU A CA 1
ATOM 615 C C . LEU A 1 82 ? 4.530 -1.659 12.931 1.00 56.84 82 LEU A C 1
ATOM 617 O O . LEU A 1 82 ? 3.447 -1.776 13.506 1.00 56.84 82 LEU A O 1
ATOM 621 N N . ALA A 1 83 ? 5.662 -2.164 13.432 1.00 58.34 83 ALA A N 1
ATOM 622 C CA . ALA A 1 83 ? 5.725 -2.895 14.698 1.00 58.34 83 ALA A CA 1
ATOM 623 C C . ALA A 1 83 ? 5.265 -2.044 15.897 1.00 58.34 83 ALA A C 1
ATOM 625 O O . ALA A 1 83 ? 4.670 -2.570 16.838 1.00 58.34 83 ALA A O 1
ATOM 626 N N . ASP A 1 84 ? 5.471 -0.726 15.848 1.00 55.56 84 ASP A N 1
ATOM 627 C CA . ASP A 1 84 ? 5.004 0.184 16.896 1.00 55.56 84 ASP A CA 1
ATOM 628 C C . ASP A 1 84 ? 3.497 0.477 16.811 1.00 55.56 84 ASP A C 1
ATOM 630 O O . ASP A 1 84 ? 2.865 0.706 17.841 1.00 55.56 84 ASP A O 1
ATOM 634 N N . MET A 1 85 ? 2.880 0.369 15.627 1.00 55.91 85 MET A N 1
ATOM 635 C CA . MET A 1 85 ? 1.419 0.441 15.474 1.00 55.91 85 MET A CA 1
ATOM 636 C C . MET A 1 85 ? 0.733 -0.855 15.927 1.00 55.91 85 MET A C 1
ATOM 638 O O . MET A 1 85 ? -0.332 -0.800 16.537 1.00 55.91 85 MET A O 1
ATOM 642 N N . ALA A 1 86 ? 1.356 -2.015 15.691 1.00 54.00 86 ALA A N 1
ATOM 643 C CA . ALA A 1 86 ? 0.844 -3.322 16.117 1.00 54.00 86 ALA A CA 1
ATOM 644 C C . ALA A 1 86 ? 0.801 -3.504 17.648 1.00 54.00 86 ALA A C 1
ATOM 646 O O . ALA A 1 86 ? 0.082 -4.368 18.146 1.00 54.00 86 ALA A O 1
ATOM 647 N N . LYS A 1 87 ? 1.536 -2.677 18.408 1.00 49.12 87 LYS A N 1
ATOM 648 C CA . LYS A 1 87 ? 1.432 -2.612 19.876 1.00 49.12 87 LYS A CA 1
ATOM 649 C C . LYS A 1 87 ? 0.139 -1.943 20.355 1.00 49.12 87 LYS A C 1
ATOM 651 O O . LYS A 1 87 ? -0.191 -2.067 21.531 1.00 49.12 87 LYS A O 1
ATOM 656 N N . SER A 1 88 ? -0.597 -1.264 19.471 1.00 39.56 88 SER A N 1
ATOM 657 C CA . SER A 1 88 ? -1.959 -0.822 19.757 1.00 39.56 88 SER A CA 1
ATOM 658 C C . SER A 1 88 ? -2.915 -1.987 19.476 1.00 39.56 88 SER A C 1
ATOM 660 O O . SER A 1 88 ? -3.004 -2.430 18.327 1.00 39.56 88 SER A O 1
ATOM 662 N N . PRO A 1 89 ? -3.590 -2.547 20.496 1.00 37.06 89 PRO A N 1
ATOM 663 C CA . PRO A 1 89 ? -4.400 -3.741 20.323 1.00 37.06 89 PRO A CA 1
ATOM 664 C C . PRO A 1 89 ? -5.543 -3.450 19.349 1.00 37.06 89 PRO A C 1
ATOM 666 O O . PRO A 1 89 ? -6.437 -2.653 19.632 1.00 37.06 89 PRO A O 1
ATOM 669 N N . LEU A 1 90 ? -5.526 -4.130 18.198 1.00 43.81 90 LEU A N 1
ATOM 670 C CA . LEU A 1 90 ? -6.708 -4.269 17.353 1.00 43.81 90 LEU A CA 1
ATOM 671 C C . LEU A 1 90 ? -7.864 -4.739 18.250 1.00 43.81 90 LEU A C 1
ATOM 673 O O . LEU A 1 90 ? -7.676 -5.699 19.005 1.00 43.81 90 LEU A O 1
ATOM 677 N N . PRO A 1 91 ? -9.046 -4.098 18.206 1.00 40.09 91 PRO A N 1
ATOM 678 C CA . PRO A 1 91 ? -10.161 -4.495 19.047 1.00 40.09 91 PRO A CA 1
ATOM 679 C C . PRO A 1 91 ? -10.478 -5.966 18.786 1.00 40.09 91 PRO A C 1
ATOM 681 O O . PRO A 1 91 ? -10.860 -6.363 17.684 1.00 40.09 91 PRO A O 1
ATOM 684 N N . HIS A 1 92 ? -10.271 -6.786 19.816 1.00 40.91 92 HIS A N 1
ATOM 685 C CA . HIS A 1 92 ? -10.530 -8.215 19.796 1.00 40.91 92 HIS A CA 1
ATOM 686 C C . HIS A 1 92 ? -11.990 -8.461 19.413 1.00 40.91 92 HIS A C 1
ATOM 688 O O . HIS A 1 92 ? -12.896 -8.394 20.245 1.00 40.91 92 HIS A O 1
ATOM 694 N N . ARG A 1 93 ? -12.242 -8.794 18.147 1.00 40.81 93 ARG A N 1
ATOM 695 C CA . ARG A 1 93 ? -13.545 -9.298 17.728 1.00 40.81 93 ARG A CA 1
ATOM 696 C C . ARG A 1 93 ? -13.656 -10.731 18.249 1.00 40.81 93 ARG A C 1
ATOM 698 O O . ARG A 1 93 ? -13.268 -11.678 17.571 1.00 40.81 93 ARG A O 1
ATOM 705 N N . ARG A 1 94 ? -14.149 -10.892 19.485 1.00 36.31 94 ARG A N 1
ATOM 706 C CA . ARG A 1 94 ? -14.537 -12.191 20.058 1.00 36.31 94 ARG A CA 1
ATOM 707 C C . ARG A 1 94 ? -15.554 -12.845 19.120 1.00 36.31 94 ARG A C 1
ATOM 709 O O . ARG A 1 94 ? -16.754 -12.601 19.219 1.00 36.31 94 ARG A O 1
ATOM 716 N N . ARG A 1 95 ? -15.093 -13.710 18.216 1.00 42.38 95 ARG A N 1
ATOM 717 C CA . ARG A 1 95 ? -15.960 -14.735 17.637 1.00 42.38 95 ARG A CA 1
ATOM 718 C C . ARG A 1 95 ? -16.184 -15.770 18.730 1.00 42.38 95 ARG A C 1
ATOM 720 O O . ARG A 1 95 ? -15.290 -16.534 19.074 1.00 42.38 95 ARG A O 1
ATOM 727 N N . ARG A 1 96 ? -17.379 -15.729 19.318 1.00 33.81 96 ARG A N 1
ATOM 728 C CA . ARG A 1 96 ? -17.922 -16.806 20.142 1.00 33.81 96 ARG A CA 1
ATOM 729 C C . ARG A 1 96 ? -18.034 -18.036 19.237 1.00 33.81 96 ARG A C 1
ATOM 731 O O . ARG A 1 96 ? -18.957 -18.121 18.436 1.00 33.81 96 ARG A O 1
ATOM 738 N N . TRP A 1 97 ? -17.064 -18.938 19.325 1.00 30.77 97 TRP A N 1
ATOM 739 C CA . TRP A 1 97 ? -17.214 -20.297 18.824 1.00 30.77 97 TRP A CA 1
ATOM 740 C C . TRP A 1 97 ? -18.096 -21.054 19.818 1.00 30.77 97 TRP A C 1
ATOM 742 O O . TRP A 1 97 ? -17.768 -21.155 20.999 1.00 30.77 97 TRP A O 1
ATOM 752 N N . ALA A 1 98 ? -19.253 -21.517 19.352 1.00 43.78 98 ALA A N 1
ATOM 753 C CA . ALA A 1 98 ? -20.015 -22.559 20.020 1.00 43.78 98 ALA A CA 1
ATOM 754 C C . ALA A 1 98 ? -19.407 -23.895 19.579 1.00 43.78 98 ALA A C 1
ATOM 756 O O . ALA A 1 98 ? -19.526 -24.273 18.419 1.00 43.78 98 ALA A O 1
ATOM 757 N N . GLY A 1 99 ? -18.693 -24.564 20.477 1.00 42.34 99 GLY A N 1
ATOM 758 C CA . GLY A 1 99 ? -18.066 -25.853 20.196 1.00 42.34 99 GLY A CA 1
ATOM 759 C C . GLY A 1 99 ? -17.007 -26.153 21.242 1.00 42.34 99 GLY A C 1
ATOM 760 O O . GLY A 1 99 ? -15.973 -25.497 21.269 1.00 42.34 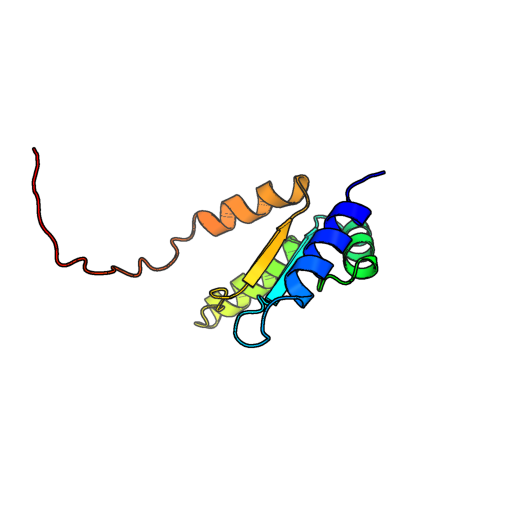99 GLY A O 1
ATOM 761 N N . GLY A 1 100 ? -17.329 -27.067 22.155 1.00 42.75 100 GLY A N 1
ATOM 762 C CA . GLY A 1 100 ? -16.533 -27.380 23.336 1.00 42.75 100 GLY A CA 1
ATOM 763 C C . GLY A 1 100 ? -15.151 -27.964 23.041 1.00 42.75 100 GLY A C 1
ATOM 764 O O . GLY A 1 100 ? -14.889 -28.480 21.962 1.00 42.75 100 GLY A O 1
ATOM 765 N N . VAL A 1 101 ? -14.268 -27.873 24.031 1.00 38.19 101 VAL A N 1
ATOM 766 C CA . VAL A 1 101 ? -13.801 -28.968 24.902 1.00 38.19 101 VAL A CA 1
ATOM 767 C C . VAL A 1 101 ? -12.673 -28.376 25.756 1.00 38.19 101 VAL A C 1
AT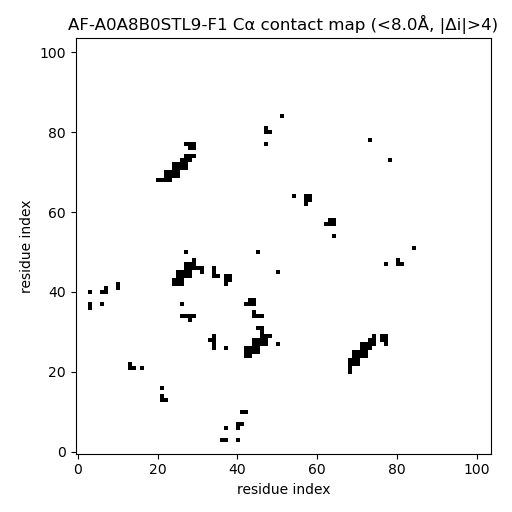OM 769 O O . VAL A 1 101 ? -11.727 -27.782 25.247 1.00 38.19 101 VAL A O 1
ATOM 772 N N . GLN A 1 102 ? -12.826 -28.503 27.071 1.00 36.94 102 GLN A N 1
ATOM 773 C CA . GLN A 1 102 ? -11.840 -28.156 28.090 1.00 36.94 102 GLN A CA 1
ATOM 774 C C . GLN A 1 102 ? -10.784 -29.265 28.166 1.00 36.94 102 GLN A C 1
ATOM 776 O O . GLN A 1 102 ? -11.158 -30.429 28.284 1.00 36.94 102 GLN A O 1
ATOM 781 N N . TRP A 1 103 ? -9.502 -28.905 28.186 1.00 35.00 103 TRP A N 1
ATOM 782 C CA . TRP A 1 103 ? -8.446 -29.733 28.774 1.00 35.00 103 TRP A CA 1
ATOM 783 C C . TRP A 1 103 ? -7.540 -28.849 29.634 1.00 35.00 103 TRP A C 1
ATOM 785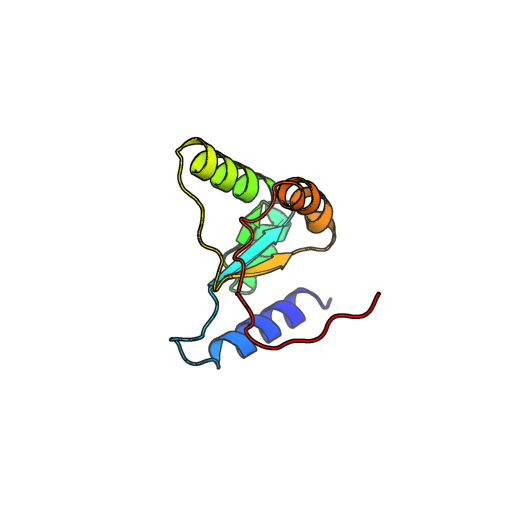 O O . TRP A 1 103 ? -7.386 -27.664 29.336 1.00 35.00 103 TRP A O 1
ATOM 795 N N . GLY A 1 104 ? -7.111 -29.436 30.755 1.00 44.09 104 GLY A N 1
ATOM 796 C CA . GLY A 1 104 ? -6.527 -28.787 31.934 1.00 44.09 104 GLY A CA 1
ATOM 797 C C . GLY A 1 104 ? -5.088 -28.322 31.804 1.00 44.09 104 GLY A C 1
ATOM 798 O O . GLY A 1 104 ? -4.476 -28.530 30.735 1.00 44.09 104 GLY A O 1
#

Sequence (104 aa):
MGKTTQLRAVMSAISLLPEETRPRVIGLAPTHRAVGEMQSAGVDARTTASFLHDTQLLQRNGQTPDFSNTLFLLDESSMVGLADMAKSPLPHRRRRWAGGVQWG

Radius of gyration: 17.24 Å; Cα contacts (8 Å, |Δi|>4): 97; chains: 1; bounding box: 37×42×44 Å

Solvent-accessible surface area (backbone atoms only — not comparable to full-atom values): 6419 Å² total; per-residue (Å²): 142,58,69,65,61,52,49,36,52,53,55,55,57,48,67,72,42,58,78,94,72,43,57,49,59,40,31,31,15,83,38,73,68,55,18,51,58,41,39,76,50,73,37,58,44,40,38,44,67,58,54,52,51,54,52,50,52,38,46,74,72,74,39,79,87,86,57,93,59,52,46,78,45,68,44,85,81,33,55,67,71,49,56,66,56,64,71,53,77,72,83,80,77,80,76,82,73,88,74,88,81,90,80,135

Nearest PDB structures (foldseek):
  5n8o-assembly1_A  TM=8.886E-01  e=4.108E-08  Escherichia coli
  3i4c-assembly1_B  TM=5.455E-01  e=9.387E-01  Saccharolobus solfataricus
  7egq-assembly1_E  TM=4.296E-01  e=2.354E+00  Severe acute respiratory syndrome coronavirus 2
  4p80-assembly1_A  TM=4.323E-01  e=3.728E+00  synthetic construct

Mean predicted aligned error: 11.44 Å

InterPro domains:
  IPR027417 P-loop containing nucleoside triphosphate hydrolase [G3DSA:3.40.50.300] (1-97)
  IPR027417 P-loop containing nucleoside triphosphate hydrolase [SSF52540] (2-86)

Secondary structure (DSSP, 8-state):
--HHHHHHHHHHHHHTS-GGGPPEEEEEESSHHHHHHHHHTT-EEEEHHHHHHHHHHHHHTT-----TTEEEEE-GGGHHHHHHHHTS----------------